Protein AF-A0A352LV13-F1 (afdb_monomer)

Secondary structure (DSSP, 8-state):
--S---THHH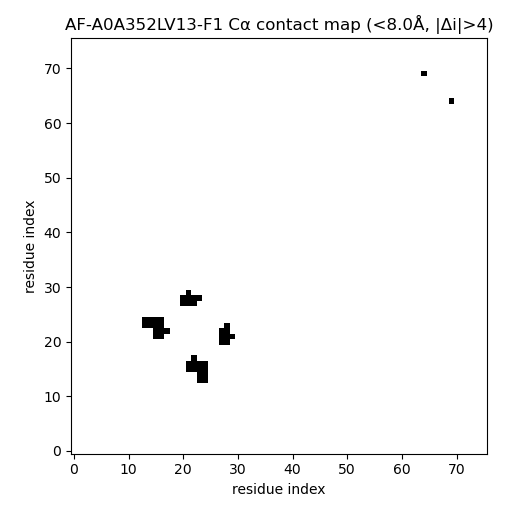H-SS-EE-SSS-EETTEEP------S--SS--TTTTGGGGGSSS------------HHHHHHHHT-

Structure (mmCIF, N/CA/C/O backbone):
data_AF-A0A352LV13-F1
#
_entry.id   AF-A0A352LV13-F1
#
loop_
_atom_site.group_PDB
_atom_site.id
_atom_site.type_symbol
_atom_site.label_atom_id
_atom_site.label_alt_id
_atom_site.label_comp_id
_atom_site.label_asym_id
_atom_site.label_entity_id
_atom_site.label_seq_id
_atom_site.pdbx_PDB_ins_code
_atom_site.Cartn_x
_atom_site.Cartn_y
_atom_site.Cartn_z
_atom_site.occupancy
_atom_site.B_iso_or_equiv
_atom_site.auth_seq_id
_atom_site.auth_comp_id
_atom_site.auth_asym_id
_atom_site.auth_atom_id
_atom_site.pdbx_PDB_model_num
ATOM 1 N N . PRO A 1 1 ? 32.395 -2.852 -2.213 1.00 62.47 1 PRO A N 1
ATOM 2 C CA . PRO A 1 1 ? 32.949 -2.400 -3.512 1.00 62.47 1 PRO A CA 1
ATOM 3 C C . PRO A 1 1 ? 34.216 -1.561 -3.293 1.00 62.47 1 PRO A C 1
ATOM 5 O O . PRO A 1 1 ? 34.338 -0.936 -2.244 1.00 62.47 1 PRO A O 1
ATOM 8 N N . GLU A 1 2 ? 35.151 -1.556 -4.247 1.00 76.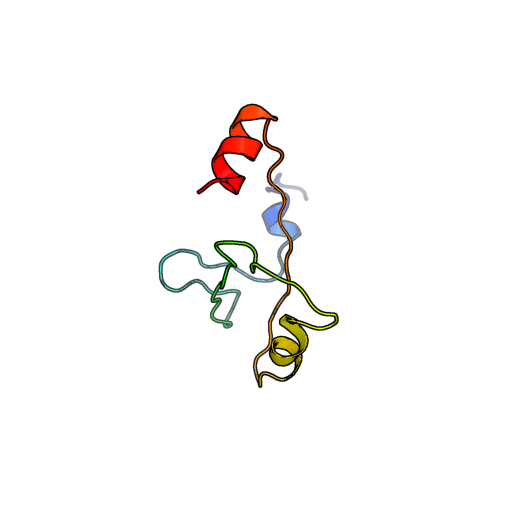75 2 GLU A N 1
ATOM 9 C CA . GLU A 1 2 ? 36.351 -0.698 -4.177 1.00 76.75 2 GLU A CA 1
ATOM 10 C C . GLU A 1 2 ? 36.007 0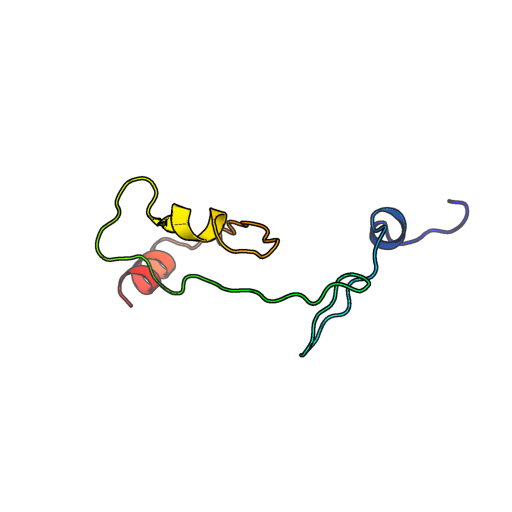.804 -4.168 1.00 76.75 2 GLU A C 1
ATOM 12 O O . GLU A 1 2 ? 36.784 1.612 -3.670 1.00 76.75 2 GLU A O 1
ATOM 17 N N . THR A 1 3 ? 34.818 1.185 -4.648 1.00 81.00 3 THR A N 1
ATOM 18 C CA . THR A 1 3 ? 34.297 2.559 -4.594 1.00 81.00 3 THR A CA 1
ATOM 19 C C . THR A 1 3 ? 33.083 2.633 -3.659 1.00 81.00 3 THR A C 1
ATOM 21 O O . THR A 1 3 ? 32.163 1.821 -3.812 1.00 81.00 3 THR A O 1
ATOM 24 N N . PRO A 1 4 ? 33.034 3.578 -2.698 1.00 73.19 4 PRO A N 1
ATOM 25 C CA . PRO A 1 4 ? 31.844 3.785 -1.890 1.00 73.19 4 PRO A CA 1
ATOM 26 C C . PRO A 1 4 ? 30.704 4.263 -2.787 1.00 73.19 4 PRO A C 1
ATOM 28 O O . PRO A 1 4 ? 30.831 5.227 -3.537 1.00 73.19 4 PRO A O 1
ATOM 31 N N . MET A 1 5 ? 29.593 3.550 -2.706 1.00 72.62 5 MET A N 1
ATOM 32 C CA . MET A 1 5 ? 28.369 3.817 -3.440 1.00 72.62 5 MET A CA 1
ATOM 33 C C . MET A 1 5 ? 27.220 3.733 -2.443 1.00 72.62 5 MET A C 1
ATOM 35 O O . MET A 1 5 ? 27.297 2.987 -1.463 1.00 72.62 5 MET A O 1
ATOM 39 N N . TYR A 1 6 ? 26.173 4.516 -2.676 1.00 79.62 6 TYR A N 1
ATOM 40 C CA . TYR A 1 6 ? 24.971 4.445 -1.864 1.00 79.62 6 TYR A CA 1
ATOM 41 C C . TYR A 1 6 ? 24.346 3.041 -1.954 1.00 79.62 6 TYR A C 1
ATOM 43 O O . TYR A 1 6 ? 24.382 2.380 -2.992 1.00 79.62 6 TYR A O 1
ATOM 51 N N . LEU A 1 7 ? 23.840 2.546 -0.823 1.00 77.50 7 LEU A N 1
ATOM 52 C CA . LEU A 1 7 ? 23.329 1.178 -0.696 1.00 77.50 7 LEU A CA 1
ATOM 53 C C . LEU A 1 7 ? 22.120 0.919 -1.616 1.00 77.50 7 LEU A C 1
ATOM 55 O O . LEU A 1 7 ? 21.922 -0.198 -2.087 1.00 77.50 7 LEU A O 1
ATOM 59 N N . ASP A 1 8 ? 21.344 1.955 -1.913 1.00 72.75 8 ASP A N 1
ATOM 60 C CA . ASP A 1 8 ? 20.226 1.935 -2.860 1.00 72.75 8 ASP A CA 1
ATOM 61 C C . ASP A 1 8 ? 20.647 1.539 -4.285 1.00 72.75 8 ASP A C 1
ATOM 63 O O . ASP A 1 8 ? 19.908 0.821 -4.958 1.00 72.75 8 ASP A O 1
ATOM 67 N N . ALA A 1 9 ? 21.853 1.902 -4.717 1.00 72.94 9 ALA A N 1
ATOM 68 C CA . ALA A 1 9 ? 22.381 1.535 -6.027 1.00 72.94 9 ALA A CA 1
ATOM 69 C C . ALA A 1 9 ? 22.795 0.053 -6.137 1.00 72.94 9 ALA A C 1
ATOM 71 O O . ALA A 1 9 ? 22.986 -0.441 -7.244 1.00 72.94 9 ALA A O 1
ATOM 72 N N . PHE A 1 10 ? 22.907 -0.669 -5.014 1.00 76.69 10 PHE A N 1
ATOM 73 C CA . PHE A 1 10 ? 23.131 -2.123 -4.994 1.00 76.69 10 PHE A CA 1
ATOM 74 C C . PHE A 1 10 ? 21.873 -2.928 -4.658 1.00 76.69 10 PHE A C 1
ATOM 76 O O . PHE A 1 10 ? 21.754 -4.073 -5.083 1.00 76.69 10 PHE A O 1
ATOM 83 N N . LEU A 1 11 ? 20.961 -2.368 -3.860 1.00 81.50 11 LEU A N 1
ATOM 84 C CA . LEU A 1 11 ? 19.749 -3.070 -3.431 1.00 81.50 11 LEU A CA 1
ATOM 85 C C . LEU A 1 11 ? 18.648 -3.086 -4.491 1.00 81.50 11 LEU A C 1
ATOM 87 O O . LEU A 1 11 ? 17.753 -3.926 -4.415 1.00 81.50 11 LEU A O 1
ATOM 91 N N . THR A 1 12 ? 18.671 -2.141 -5.428 1.00 84.38 12 THR A N 1
ATOM 92 C CA . THR A 1 12 ? 17.624 -2.012 -6.440 1.00 84.38 12 THR A CA 1
ATOM 93 C C . THR A 1 12 ? 18.020 -2.745 -7.719 1.00 84.38 12 THR A C 1
ATOM 95 O O . THR A 1 12 ? 19.102 -2.551 -8.261 1.00 84.38 12 THR A O 1
ATOM 98 N N . ASP A 1 13 ? 17.133 -3.612 -8.197 1.00 89.62 13 ASP A N 1
ATOM 99 C CA . ASP A 1 13 ? 17.258 -4.338 -9.467 1.00 89.62 13 ASP A CA 1
ATOM 100 C C . ASP A 1 13 ? 16.533 -3.624 -10.619 1.00 89.62 13 ASP A C 1
ATOM 102 O O . ASP A 1 13 ? 16.766 -3.909 -11.792 1.00 89.62 13 ASP A O 1
ATOM 106 N N . THR A 1 14 ? 15.654 -2.682 -10.274 1.00 90.06 14 THR A N 1
ATOM 107 C CA . THR A 1 14 ? 14.721 -2.041 -11.193 1.00 90.06 14 THR A CA 1
ATOM 108 C C . THR A 1 14 ? 14.659 -0.542 -10.922 1.00 90.06 14 THR A C 1
ATOM 110 O O . THR A 1 14 ? 14.447 -0.108 -9.787 1.00 90.06 14 THR A O 1
ATOM 113 N N . SER A 1 15 ? 14.796 0.271 -11.972 1.00 90.50 15 SER A N 1
ATOM 114 C CA . SER A 1 15 ? 14.718 1.729 -11.863 1.00 90.50 15 SER A CA 1
ATOM 115 C C . SER A 1 15 ? 13.303 2.201 -11.524 1.00 90.50 15 SER A C 1
ATOM 117 O O . SER A 1 15 ? 12.339 1.785 -12.169 1.00 90.50 15 SER A O 1
ATOM 119 N N . LEU A 1 16 ? 13.184 3.133 -10.578 1.00 91.62 16 LEU A N 1
ATOM 120 C CA . LEU A 1 16 ? 11.935 3.820 -10.249 1.00 91.62 16 LEU A CA 1
ATOM 121 C C . LEU A 1 16 ? 11.945 5.239 -10.836 1.00 91.62 16 LEU A C 1
ATOM 123 O O . LEU A 1 16 ? 12.693 6.101 -10.378 1.00 91.62 16 LEU A O 1
ATOM 127 N N . LEU A 1 17 ? 11.085 5.494 -11.819 1.00 93.81 17 LEU A N 1
ATOM 128 C CA . LEU A 1 17 ? 10.808 6.827 -12.345 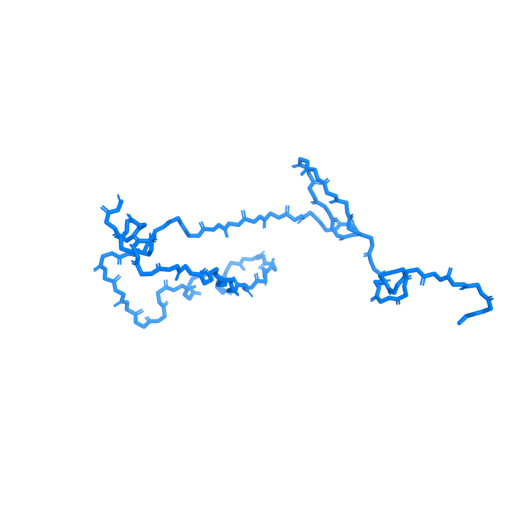1.00 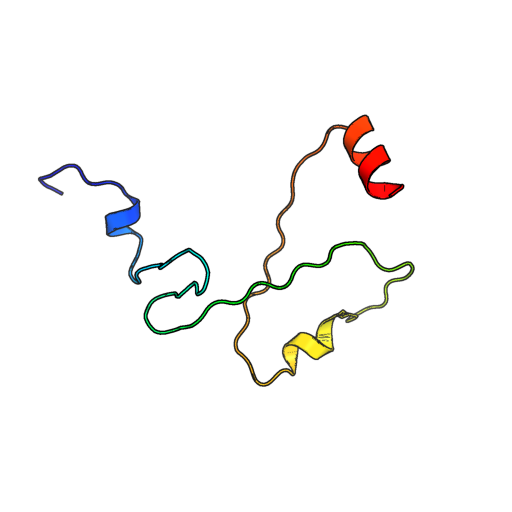93.81 17 LEU A CA 1
ATOM 129 C C . LEU A 1 17 ? 9.638 7.447 -11.567 1.00 93.81 17 LEU A C 1
ATOM 131 O O . LEU A 1 17 ? 8.553 6.873 -11.494 1.00 93.81 17 LEU A O 1
ATOM 135 N N . GLY A 1 18 ? 9.865 8.610 -10.956 1.00 92.06 18 GLY A N 1
ATOM 136 C CA . GLY A 1 18 ? 8.843 9.367 -10.225 1.00 92.06 18 GLY A CA 1
ATOM 137 C C . GLY A 1 18 ? 8.064 10.359 -11.101 1.00 92.06 18 GLY A C 1
ATOM 138 O O . GLY A 1 18 ? 8.100 10.307 -12.327 1.00 92.06 18 GLY A O 1
ATOM 139 N N . GLY A 1 19 ? 7.380 11.313 -10.463 1.00 90.88 19 GLY A N 1
ATOM 140 C CA . GLY A 1 19 ? 6.672 12.402 -11.147 1.00 90.88 19 GLY A CA 1
ATOM 141 C C . GLY A 1 19 ? 5.217 12.077 -11.500 1.00 90.88 19 GLY A C 1
ATOM 142 O O . GLY A 1 19 ? 4.525 11.390 -10.755 1.00 90.88 19 GLY A O 1
ATOM 143 N N . ILE A 1 20 ? 4.734 12.626 -12.620 1.00 90.25 20 ILE A N 1
ATOM 144 C CA . ILE A 1 20 ? 3.310 12.593 -13.018 1.00 90.25 20 ILE A CA 1
ATOM 145 C C . ILE A 1 20 ? 2.883 11.211 -13.544 1.00 90.25 20 ILE A C 1
ATOM 147 O O . ILE A 1 20 ? 1.742 10.788 -13.346 1.00 90.25 20 ILE A O 1
ATOM 151 N N . ALA A 1 21 ? 3.796 10.500 -14.205 1.00 92.50 21 ALA A N 1
ATOM 152 C CA . ALA A 1 21 ? 3.577 9.164 -14.749 1.00 92.50 21 ALA A CA 1
ATOM 153 C C . ALA A 1 21 ? 4.615 8.197 -14.160 1.00 92.50 21 ALA A C 1
ATOM 155 O O . ALA A 1 21 ? 5.547 7.813 -14.862 1.00 92.50 21 ALA A O 1
ATOM 156 N N . PRO A 1 22 ? 4.495 7.841 -12.867 1.00 95.06 22 PRO A N 1
ATOM 157 C CA . PRO A 1 22 ? 5.501 7.026 -12.208 1.00 95.06 22 PRO A CA 1
ATOM 158 C C . PRO A 1 22 ? 5.563 5.622 -12.818 1.00 95.06 22 PRO A C 1
ATOM 160 O O . PRO A 1 22 ? 4.533 5.046 -13.189 1.00 95.06 22 PRO A O 1
ATOM 163 N N . GLN A 1 23 ? 6.772 5.075 -12.914 1.00 95.38 23 GLN A N 1
ATOM 164 C CA . GLN A 1 23 ? 7.050 3.765 -13.501 1.00 95.38 23 GLN A CA 1
ATOM 165 C C . GLN A 1 23 ? 8.108 3.014 -12.687 1.00 95.38 23 GLN A C 1
ATOM 167 O O . GLN A 1 23 ? 9.061 3.619 -12.204 1.00 95.38 23 GLN A O 1
ATOM 172 N N . LEU A 1 24 ? 7.955 1.698 -12.545 1.00 93.12 24 LEU A N 1
ATOM 173 C CA . LEU A 1 24 ? 8.994 0.796 -12.045 1.00 93.12 24 LEU A CA 1
ATOM 174 C C . LEU A 1 24 ? 9.431 -0.092 -13.211 1.00 93.12 24 LEU A C 1
ATOM 176 O O . LEU A 1 24 ? 8.685 -0.984 -13.608 1.00 93.12 24 LEU A O 1
ATOM 180 N N . GLY A 1 25 ? 10.595 0.188 -13.797 1.00 93.81 25 GLY A N 1
ATOM 181 C CA . GLY A 1 25 ? 10.963 -0.363 -15.104 1.00 93.81 25 GLY A CA 1
ATOM 182 C C . GLY A 1 25 ? 9.910 0.020 -16.149 1.00 93.81 25 GLY A C 1
ATOM 183 O O . GLY A 1 25 ? 9.562 1.192 -16.265 1.00 93.81 25 GLY A O 1
ATOM 184 N N . ASP A 1 26 ? 9.337 -0.971 -16.829 1.00 94.06 26 ASP A N 1
ATOM 185 C CA . ASP A 1 26 ? 8.287 -0.766 -17.840 1.00 94.06 26 ASP A CA 1
ATOM 186 C C . ASP A 1 26 ? 6.857 -0.731 -17.254 1.00 94.06 26 ASP A C 1
ATOM 188 O O . ASP A 1 26 ? 5.875 -0.563 -17.982 1.00 94.06 26 ASP A O 1
ATOM 192 N N . TYR A 1 27 ? 6.702 -0.891 -15.933 1.00 92.75 27 TYR A N 1
ATOM 193 C CA . TYR A 1 27 ? 5.393 -0.956 -15.281 1.00 92.75 27 TYR A CA 1
ATOM 194 C C . TYR A 1 27 ? 4.921 0.419 -14.813 1.00 92.75 27 TYR A C 1
ATOM 196 O O . TYR A 1 27 ? 5.504 1.006 -13.902 1.00 92.75 27 TYR A O 1
ATOM 204 N N . HIS A 1 28 ? 3.803 0.906 -15.357 1.00 93.44 28 HIS A N 1
ATOM 205 C CA . HIS A 1 28 ? 3.136 2.098 -14.832 1.00 93.44 28 HIS A CA 1
ATOM 206 C C . HIS A 1 28 ? 2.574 1.867 -13.429 1.00 93.44 28 HIS A C 1
ATOM 208 O O . HIS A 1 28 ? 1.817 0.927 -13.188 1.00 93.44 28 HIS A O 1
ATOM 214 N N . LEU A 1 29 ? 2.885 2.786 -12.517 1.00 93.38 29 LEU A N 1
ATOM 215 C CA . LEU A 1 29 ? 2.386 2.766 -11.151 1.00 93.38 29 LEU A CA 1
ATOM 216 C C . LEU A 1 29 ? 1.203 3.725 -10.991 1.00 93.38 29 LEU A C 1
ATOM 218 O O . LEU A 1 29 ? 1.217 4.866 -11.457 1.00 93.38 29 LEU A O 1
ATOM 222 N N . ARG A 1 30 ? 0.171 3.270 -10.281 1.00 91.56 30 ARG A N 1
ATOM 223 C CA . ARG A 1 30 ? -0.944 4.095 -9.807 1.00 91.56 30 ARG A CA 1
ATOM 224 C C . ARG A 1 30 ? -1.207 3.755 -8.346 1.00 91.56 30 ARG A C 1
ATOM 226 O O . ARG A 1 30 ? -1.221 2.584 -7.980 1.00 91.56 30 ARG A O 1
ATOM 233 N N . THR A 1 31 ? -1.429 4.780 -7.530 1.00 90.50 31 THR A N 1
ATOM 234 C CA . THR A 1 31 ? -1.717 4.623 -6.101 1.00 90.50 31 THR A CA 1
ATOM 235 C C . THR A 1 31 ? -3.145 5.059 -5.829 1.00 90.50 31 THR A C 1
ATOM 237 O O . THR A 1 31 ? -3.548 6.148 -6.234 1.00 90.50 31 THR A O 1
ATOM 240 N N . VAL A 1 32 ? -3.889 4.222 -5.113 1.00 89.81 32 VAL A N 1
ATOM 241 C CA . VAL A 1 32 ? -5.208 4.550 -4.569 1.00 89.81 32 VAL A CA 1
ATOM 242 C C . VAL A 1 32 ? -5.095 4.495 -3.052 1.00 89.81 32 VAL A C 1
ATOM 244 O O . VAL A 1 32 ? -4.520 3.553 -2.511 1.00 89.81 32 VAL A O 1
ATOM 247 N N . THR A 1 33 ? -5.612 5.514 -2.372 1.00 88.88 33 THR A N 1
ATOM 248 C CA . THR A 1 33 ? -5.638 5.575 -0.909 1.00 88.88 33 THR A CA 1
ATOM 249 C C . THR A 1 33 ? -7.069 5.691 -0.417 1.00 88.88 33 THR A C 1
ATOM 251 O O . THR A 1 33 ? -7.925 6.266 -1.089 1.00 88.88 33 THR A O 1
ATOM 254 N N . ILE A 1 34 ? -7.313 5.171 0.778 1.00 84.75 34 ILE A N 1
ATOM 255 C 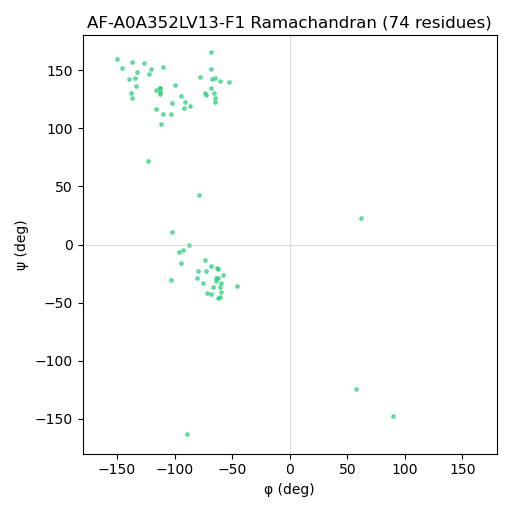CA . ILE A 1 34 ? -8.565 5.366 1.499 1.00 84.75 34 ILE A CA 1
ATOM 256 C C . ILE A 1 34 ? -8.418 6.670 2.289 1.00 84.75 34 ILE A C 1
ATOM 258 O O . ILE A 1 34 ? -7.490 6.800 3.085 1.00 84.75 34 ILE A O 1
ATOM 262 N N . LEU A 1 35 ? -9.277 7.656 2.017 1.00 82.88 35 LEU A N 1
ATOM 263 C CA . LEU A 1 35 ? -9.203 8.981 2.652 1.00 82.88 35 LEU A CA 1
ATOM 264 C C . LEU A 1 35 ? -9.827 9.006 4.053 1.00 82.88 35 LEU A C 1
ATOM 266 O O . LEU A 1 35 ? -9.410 9.801 4.889 1.00 82.88 35 LEU A O 1
ATOM 270 N N . SER A 1 36 ? -10.813 8.148 4.306 1.00 81.44 36 SER A N 1
ATOM 271 C CA . SER A 1 36 ? -11.518 8.061 5.583 1.00 81.44 36 SER A CA 1
ATOM 272 C C . SER A 1 36 ? -12.012 6.642 5.843 1.00 81.44 36 SER A C 1
ATOM 274 O O . SER A 1 36 ? -12.143 5.827 4.925 1.00 81.44 36 SER A O 1
ATOM 276 N N . PHE A 1 37 ? -12.284 6.331 7.109 1.00 82.06 37 PHE A N 1
ATOM 277 C CA . PHE A 1 37 ? -12.846 5.037 7.479 1.00 82.06 37 PHE A CA 1
ATOM 278 C C . PHE A 1 37 ? -14.352 4.983 7.185 1.00 82.06 37 PHE A C 1
ATOM 280 O O . PHE A 1 37 ? -15.051 5.983 7.362 1.00 82.06 37 PHE A O 1
ATOM 287 N N . PRO A 1 38 ? -14.878 3.824 6.752 1.00 83.69 38 PRO A N 1
ATOM 288 C CA . PRO A 1 38 ? -16.313 3.657 6.568 1.00 83.69 38 PRO A CA 1
ATOM 289 C C . PRO A 1 38 ? -17.038 3.678 7.923 1.00 83.69 38 PRO A C 1
ATOM 291 O O . PRO A 1 38 ? -16.493 3.249 8.939 1.00 83.69 38 PRO A O 1
ATOM 294 N N . ALA A 1 39 ? -18.301 4.117 7.931 1.00 86.31 39 ALA A N 1
ATOM 295 C CA . ALA A 1 39 ? -19.132 4.167 9.142 1.00 86.31 39 ALA A CA 1
ATOM 296 C C . ALA A 1 39 ? -19.414 2.781 9.761 1.00 86.31 39 ALA A C 1
ATOM 298 O O . ALA A 1 39 ? -19.771 2.677 10.931 1.00 86.31 39 ALA A O 1
ATOM 299 N N . SER A 1 40 ? -19.264 1.713 8.976 1.00 90.75 40 SER A N 1
ATOM 300 C CA . SER A 1 40 ? -19.338 0.329 9.440 1.00 90.75 40 SER A CA 1
ATOM 301 C C . SER A 1 40 ? -18.373 -0.541 8.638 1.00 90.75 40 SER A C 1
ATOM 303 O O . SER A 1 40 ? -18.068 -0.237 7.482 1.00 90.75 40 SER A O 1
ATOM 305 N N . THR A 1 41 ? -17.879 -1.615 9.250 1.00 90.44 41 THR A N 1
ATOM 306 C CA . THR A 1 41 ? -17.008 -2.598 8.600 1.00 90.44 41 THR A CA 1
ATOM 307 C C . THR A 1 41 ? -17.638 -3.980 8.675 1.00 90.44 41 THR A C 1
ATOM 309 O O . THR A 1 41 ? -18.324 -4.328 9.636 1.00 90.44 41 THR A O 1
ATOM 312 N N . THR A 1 42 ? -17.395 -4.783 7.647 1.00 93.12 42 THR A N 1
ATOM 313 C CA . THR A 1 42 ? -17.757 -6.200 7.608 1.00 93.12 42 THR A CA 1
ATOM 314 C C . THR A 1 42 ? -16.519 -7.026 7.266 1.00 93.12 42 THR A C 1
ATOM 316 O O . THR A 1 42 ? -15.565 -6.501 6.675 1.00 93.12 42 THR A O 1
ATOM 319 N N . PRO A 1 43 ? -16.485 -8.319 7.635 1.00 94.38 43 PRO A N 1
ATOM 320 C CA . PRO A 1 43 ? -15.437 -9.216 7.167 1.00 94.38 43 PRO A CA 1
ATOM 321 C C . PRO A 1 43 ? -15.329 -9.178 5.637 1.00 94.38 43 PRO A C 1
ATOM 323 O O . PRO A 1 43 ? -16.346 -9.139 4.948 1.00 94.38 43 PRO A O 1
ATOM 326 N N . ALA A 1 44 ? -14.098 -9.198 5.121 1.00 91.44 44 ALA A N 1
ATOM 327 C CA . ALA A 1 44 ? -13.804 -9.214 3.684 1.00 91.44 44 ALA A CA 1
ATOM 328 C C . ALA A 1 44 ? -14.290 -7.983 2.879 1.00 91.44 44 ALA A C 1
ATOM 330 O O . ALA A 1 44 ? -14.408 -8.062 1.660 1.00 91.44 44 ALA A O 1
ATOM 331 N N . LEU A 1 45 ? -14.498 -6.823 3.523 1.00 90.75 45 LEU A N 1
ATOM 332 C CA . LEU A 1 45 ? -14.938 -5.570 2.877 1.00 90.75 45 LEU A CA 1
ATOM 333 C C . LEU A 1 45 ? -14.182 -5.221 1.572 1.00 90.75 45 LEU A C 1
ATOM 335 O O . LEU A 1 45 ? -14.771 -4.673 0.646 1.00 90.75 45 LEU A O 1
ATOM 339 N N . LEU A 1 46 ? -12.881 -5.519 1.501 1.00 90.19 46 LEU A N 1
ATOM 340 C CA . LEU A 1 46 ? -12.013 -5.182 0.365 1.00 90.19 46 LEU A CA 1
ATOM 341 C C . LEU A 1 46 ? -11.726 -6.363 -0.574 1.00 90.19 46 LEU A C 1
ATOM 343 O O . LEU A 1 46 ? -10.868 -6.2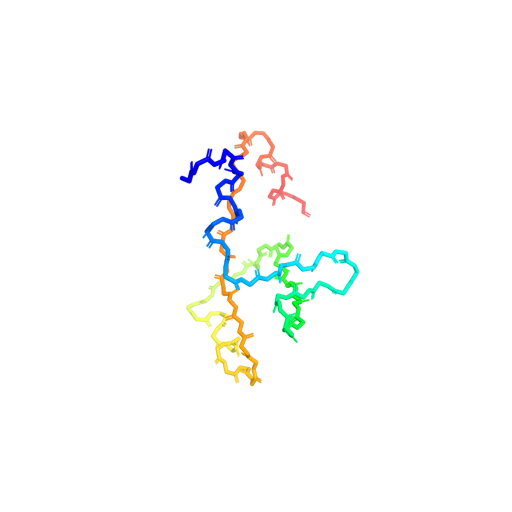50 -1.445 1.00 90.19 46 LEU A O 1
ATOM 347 N N . ASP A 1 47 ? -12.423 -7.490 -0.427 1.00 92.56 47 ASP A N 1
ATOM 348 C CA . ASP A 1 47 ? -12.108 -8.707 -1.183 1.00 92.56 47 ASP A CA 1
ATOM 349 C C . ASP A 1 47 ? -12.303 -8.556 -2.695 1.00 92.5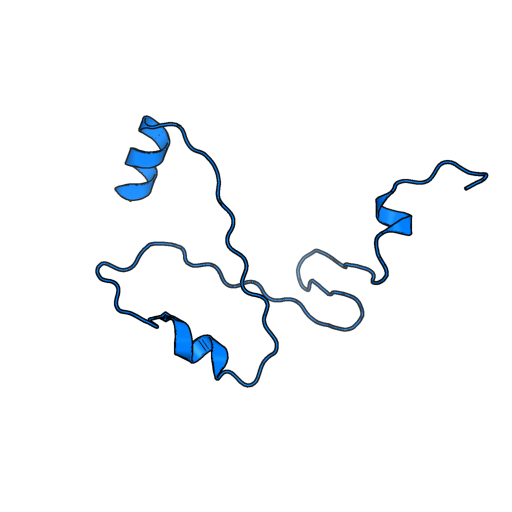6 47 ASP A C 1
ATOM 351 O O . ASP A 1 47 ? -11.562 -9.138 -3.481 1.00 92.56 47 ASP A O 1
ATOM 355 N N . GLN A 1 48 ? -13.218 -7.686 -3.128 1.00 91.25 48 GLN A N 1
ATOM 356 C CA . GLN A 1 48 ? -13.400 -7.394 -4.553 1.00 91.25 48 GLN A CA 1
ATOM 357 C C . GLN A 1 48 ? -12.119 -6.877 -5.229 1.00 91.25 48 GLN A C 1
ATOM 359 O O . GLN A 1 48 ? -11.938 -7.107 -6.423 1.00 91.25 48 GLN A O 1
ATOM 364 N N . LEU A 1 49 ? -11.197 -6.246 -4.488 1.00 91.81 49 LEU A N 1
ATOM 365 C CA . LEU A 1 49 ? -9.904 -5.820 -5.035 1.00 91.81 49 LEU A CA 1
ATOM 366 C C . LEU A 1 49 ? -9.050 -7.011 -5.485 1.00 91.81 49 LEU A C 1
ATOM 368 O O . LEU A 1 49 ? -8.322 -6.898 -6.467 1.00 91.81 49 LEU A O 1
ATOM 372 N N . ASN A 1 50 ? -9.179 -8.164 -4.819 1.00 91.50 50 ASN A N 1
ATOM 373 C CA . ASN A 1 50 ? -8.476 -9.397 -5.182 1.00 91.50 50 ASN A CA 1
ATOM 374 C C . ASN A 1 50 ? -8.960 -9.996 -6.507 1.00 91.50 50 ASN A C 1
ATOM 376 O O . ASN A 1 50 ? -8.256 -10.810 -7.095 1.00 91.50 50 ASN A O 1
ATOM 380 N N . GLN A 1 51 ? -10.151 -9.612 -6.972 1.00 93.06 51 GLN A N 1
ATOM 381 C CA . GLN A 1 51 ? -10.775 -10.155 -8.181 1.00 93.06 51 GLN A CA 1
ATOM 382 C C . GLN A 1 51 ? -10.527 -9.282 -9.418 1.00 93.06 51 GLN A C 1
ATOM 384 O O . GLN A 1 51 ? -10.909 -9.656 -10.528 1.00 93.06 51 GLN A O 1
ATOM 389 N N . LEU A 1 52 ? -9.910 -8.108 -9.248 1.00 92.50 52 LEU A N 1
ATOM 390 C CA . LEU A 1 52 ? -9.613 -7.217 -10.362 1.00 92.50 52 LEU A CA 1
ATOM 391 C C . LEU A 1 52 ? -8.554 -7.846 -11.285 1.00 92.50 52 LEU A C 1
ATOM 393 O O . LEU A 1 52 ? -7.588 -8.431 -10.796 1.00 92.50 52 LEU A O 1
ATOM 397 N N . PRO A 1 53 ? -8.660 -7.677 -12.617 1.00 94.19 53 PRO A N 1
ATOM 398 C CA . PRO A 1 53 ? -7.690 -8.208 -13.576 1.00 94.19 53 PRO A CA 1
ATOM 399 C C . PRO A 1 53 ? -6.425 -7.333 -13.654 1.00 94.19 53 PRO A C 1
ATOM 401 O O . PRO A 1 53 ? -5.937 -7.019 -14.738 1.00 94.19 53 PRO A O 1
ATOM 404 N N . ILE A 1 54 ? -5.917 -6.884 -12.504 1.00 91.19 54 ILE A N 1
ATOM 405 C CA . ILE A 1 54 ? -4.713 -6.063 -12.384 1.00 91.19 54 ILE A CA 1
ATOM 406 C C . ILE A 1 54 ? -3.832 -6.597 -11.259 1.00 91.19 54 ILE A C 1
ATOM 408 O O . ILE A 1 54 ? -4.312 -7.001 -10.201 1.00 91.19 54 ILE A O 1
ATOM 412 N N . CYS A 1 55 ? -2.520 -6.539 -11.459 1.00 90.06 55 CYS A N 1
ATOM 413 C CA . CYS A 1 55 ? -1.578 -6.744 -10.370 1.00 90.06 55 CYS A CA 1
ATOM 414 C C . CYS A 1 55 ? -1.611 -5.516 -9.456 1.00 90.06 55 CYS A C 1
ATOM 416 O O . CYS A 1 55 ? -1.447 -4.388 -9.921 1.00 90.06 55 CYS A O 1
ATOM 418 N N . TYR A 1 56 ? -1.776 -5.728 -8.153 1.00 92.31 56 TYR A N 1
ATOM 419 C CA . TYR A 1 56 ? -1.676 -4.658 -7.171 1.00 92.31 56 TYR A CA 1
ATOM 420 C C . TYR A 1 56 ? -0.888 -5.119 -5.946 1.00 92.31 56 TYR A C 1
ATOM 422 O O . TYR A 1 56 ? -0.770 -6.310 -5.660 1.00 92.31 56 TYR A O 1
ATOM 430 N N . ARG A 1 57 ? -0.326 -4.153 -5.218 1.00 91.44 57 ARG A N 1
ATOM 431 C CA . ARG A 1 57 ? 0.350 -4.389 -3.944 1.00 91.44 57 ARG A CA 1
ATOM 432 C C . ARG A 1 57 ? -0.413 -3.672 -2.845 1.00 91.44 57 ARG A C 1
ATOM 434 O O . ARG A 1 57 ? -0.484 -2.446 -2.845 1.00 91.44 57 ARG A O 1
ATOM 441 N N . PHE A 1 58 ? -0.950 -4.436 -1.901 1.00 91.00 58 PHE A N 1
ATOM 442 C CA . PHE A 1 58 ? -1.554 -3.874 -0.700 1.00 91.00 58 PHE A CA 1
ATOM 443 C C . PHE A 1 58 ? -0.460 -3.361 0.245 1.00 91.00 58 PHE A C 1
ATOM 445 O O . PHE A 1 58 ? 0.505 -4.072 0.528 1.00 91.00 58 PHE A O 1
ATOM 452 N N . VAL A 1 59 ? -0.595 -2.122 0.720 1.00 91.75 59 VAL A N 1
ATOM 453 C CA . VAL A 1 59 ? 0.356 -1.493 1.645 1.00 91.75 59 VAL A CA 1
ATOM 454 C C . VAL A 1 59 ? -0.418 -0.749 2.724 1.00 91.75 59 VAL A C 1
ATOM 456 O O . VAL A 1 59 ? -1.198 0.148 2.417 1.00 91.75 59 VAL A O 1
ATOM 459 N N . THR A 1 60 ? -0.129 -1.057 3.986 1.00 89.25 60 THR A N 1
ATOM 460 C CA . THR A 1 60 ? -0.591 -0.268 5.133 1.00 89.25 60 THR A CA 1
ATOM 461 C C . THR A 1 60 ? 0.562 0.591 5.630 1.00 89.25 60 THR A C 1
ATOM 463 O O . THR A 1 60 ? 1.618 0.068 5.984 1.00 89.25 60 THR A O 1
ATOM 466 N N . ARG A 1 61 ? 0.373 1.912 5.661 1.00 88.81 61 ARG A N 1
ATOM 467 C CA . ARG A 1 61 ? 1.312 2.846 6.295 1.00 88.81 61 ARG A CA 1
ATOM 468 C C . ARG A 1 61 ? 0.643 3.468 7.510 1.00 88.81 61 ARG A C 1
ATOM 470 O O . ARG A 1 61 ? -0.505 3.890 7.425 1.00 88.81 61 ARG A O 1
ATOM 477 N N . PHE A 1 62 ? 1.370 3.527 8.617 1.00 84.19 62 PHE A N 1
ATOM 478 C CA . PHE A 1 62 ? 0.925 4.188 9.834 1.00 84.19 62 PHE A CA 1
ATOM 479 C C . PHE A 1 62 ? 1.797 5.415 10.083 1.00 84.19 62 PHE A C 1
ATOM 481 O O . PHE A 1 62 ? 3.020 5.340 9.962 1.00 84.19 62 PHE A O 1
ATOM 488 N N . ILE A 1 63 ? 1.158 6.531 10.418 1.00 85.94 63 ILE A N 1
ATOM 489 C CA . ILE A 1 63 ? 1.829 7.734 10.902 1.00 85.94 63 ILE A CA 1
ATOM 490 C C . ILE A 1 63 ? 1.449 7.846 12.380 1.00 85.94 63 ILE A C 1
ATOM 492 O O . ILE A 1 63 ? 0.267 8.041 12.666 1.00 85.94 63 ILE A O 1
ATOM 496 N N . PRO A 1 64 ? 2.397 7.672 13.318 1.00 90.56 64 PRO A N 1
ATOM 497 C CA . PRO A 1 64 ? 2.112 7.902 14.724 1.00 90.56 64 PRO A CA 1
ATOM 498 C C . PRO A 1 64 ? 1.800 9.384 14.924 1.00 90.56 64 PRO A C 1
ATOM 500 O O . PRO A 1 64 ? 2.612 10.240 14.580 1.00 90.56 64 PRO A O 1
ATOM 503 N N . LEU A 1 65 ? 0.617 9.663 15.462 1.00 93.19 65 LEU A N 1
ATOM 504 C CA . LEU A 1 65 ? 0.171 11.003 15.830 1.00 93.19 65 LEU A CA 1
ATOM 505 C C . L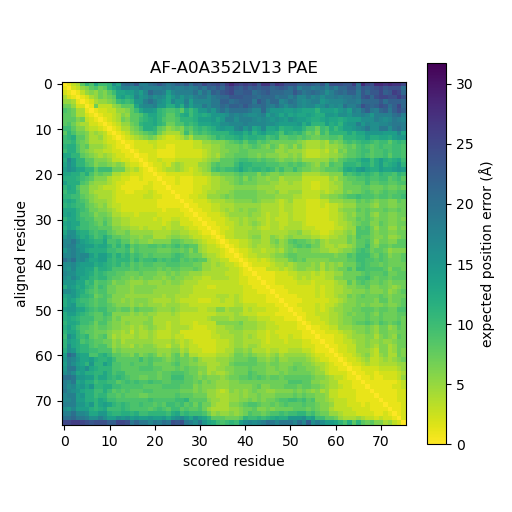EU A 1 65 ? 0.107 11.112 17.349 1.00 93.19 65 LEU A C 1
ATOM 507 O O . LEU A 1 65 ? -0.130 10.112 18.039 1.00 93.19 65 LEU A O 1
ATOM 511 N N . ASP A 1 66 ? 0.275 12.324 17.872 1.00 95.88 66 ASP A N 1
ATOM 512 C CA . ASP A 1 66 ? -0.082 12.576 19.261 1.00 95.88 66 ASP A CA 1
ATOM 513 C C . ASP A 1 66 ? -1.606 12.491 19.456 1.00 95.88 66 ASP A C 1
ATOM 515 O O . ASP A 1 66 ? -2.400 12.476 18.510 1.00 95.88 66 ASP A O 1
ATOM 519 N N . LYS A 1 67 ? -2.034 12.403 20.717 1.00 93.88 67 LYS A N 1
ATOM 520 C CA . LYS A 1 67 ? -3.447 12.212 21.054 1.00 93.88 67 LYS A CA 1
ATOM 521 C C . LYS A 1 67 ? -4.343 13.341 20.522 1.00 93.88 67 LYS A C 1
ATOM 523 O O . LYS A 1 67 ? -5.445 13.059 20.057 1.00 93.88 67 LYS A O 1
ATOM 528 N N . GLN A 1 68 ? -3.904 14.597 20.611 1.00 95.94 68 GLN A N 1
ATOM 529 C CA . GLN A 1 68 ? -4.704 15.753 20.198 1.00 95.94 68 GLN A CA 1
ATOM 530 C C . GLN A 1 68 ? -4.828 15.817 18.670 1.00 95.94 68 GLN A C 1
ATOM 532 O O . GLN A 1 68 ? -5.921 16.048 18.140 1.00 95.94 68 GLN A O 1
ATOM 537 N N . GLU A 1 69 ? -3.734 15.549 17.956 1.00 93.44 69 GLU A N 1
ATOM 538 C CA . GLU A 1 69 ? -3.722 15.456 16.495 1.00 93.44 69 GLU A CA 1
ATOM 539 C C . GLU A 1 69 ? -4.615 14.317 15.993 1.00 93.44 69 GLU A C 1
ATOM 541 O O . GLU A 1 69 ? -5.444 14.524 15.103 1.00 93.44 69 GLU A O 1
ATOM 546 N N . ALA A 1 70 ? -4.510 13.133 16.602 1.00 91.31 70 ALA A N 1
ATOM 547 C CA . ALA A 1 70 ? -5.325 11.977 16.246 1.00 91.31 70 ALA A CA 1
ATOM 548 C C . ALA A 1 70 ? -6.827 12.243 16.443 1.00 91.31 70 ALA A C 1
ATOM 550 O O . ALA A 1 70 ? -7.629 11.953 15.553 1.00 91.31 70 ALA A O 1
ATOM 551 N N . GLU A 1 71 ? -7.222 12.842 17.574 1.00 91.44 71 GLU A N 1
ATOM 552 C CA . GLU A 1 71 ? -8.621 13.206 17.829 1.00 91.44 71 GLU A CA 1
ATOM 553 C C . GLU A 1 71 ? -9.166 14.200 16.798 1.00 91.44 71 GLU A C 1
ATOM 555 O O . GLU A 1 71 ? -10.333 14.112 16.416 1.00 91.44 71 GLU A O 1
ATOM 560 N N . THR A 1 72 ? -8.334 15.137 16.340 1.00 90.81 72 THR A N 1
ATOM 561 C CA . THR A 1 72 ? -8.725 16.116 15.320 1.00 90.81 72 THR A CA 1
ATOM 562 C C . THR A 1 72 ? -8.933 15.450 13.962 1.00 90.81 72 THR A C 1
ATOM 564 O O . THR A 1 72 ? -9.913 15.751 13.285 1.00 90.81 72 THR A O 1
ATOM 567 N N . GLN A 1 73 ? -8.048 14.531 13.563 1.00 86.94 73 GLN A N 1
ATOM 568 C CA . GLN A 1 73 ? -8.163 13.817 12.285 1.00 86.94 73 GLN A CA 1
ATOM 569 C C . GLN A 1 73 ? -9.380 12.884 12.242 1.00 86.94 73 GLN A C 1
ATOM 571 O O . GLN A 1 73 ? -10.025 12.788 11.207 1.00 86.94 73 GLN A O 1
ATOM 576 N N . LEU A 1 74 ? -9.727 12.231 13.357 1.00 82.25 74 LEU A N 1
ATOM 577 C CA . LEU A 1 74 ? -10.877 11.318 13.423 1.00 82.25 74 LEU A CA 1
ATOM 578 C C . LEU A 1 74 ? -12.243 12.021 13.398 1.00 82.25 74 LEU A C 1
ATOM 580 O O . LEU A 1 74 ? -13.241 11.383 13.077 1.00 82.25 74 LEU A O 1
ATOM 584 N N . LYS A 1 75 ? -12.308 13.300 13.785 1.00 81.06 75 LYS A N 1
ATOM 585 C CA . LYS A 1 75 ? -13.555 14.086 13.838 1.00 81.06 75 LYS A CA 1
ATOM 586 C C . LYS A 1 75 ? -13.833 14.884 12.555 1.00 81.06 75 LYS A C 1
ATOM 588 O O . LYS A 1 75 ? -14.867 15.547 12.497 1.00 81.06 75 LYS A O 1
ATOM 593 N N . ARG A 1 76 ? -12.908 14.880 11.589 1.00 69.19 76 ARG A N 1
ATOM 594 C CA . ARG A 1 76 ? -13.084 15.493 10.261 1.00 69.19 76 ARG A CA 1
ATOM 595 C C . ARG A 1 76 ? -13.935 14.610 9.360 1.00 69.19 76 ARG A C 1
ATOM 597 O O . ARG A 1 76 ? -14.733 15.201 8.604 1.00 69.19 76 ARG A O 1
#

Sequence (76 aa):
PETPMYLDAFLTDTSLLGGIAPQLGDYHLRTVTILSFPASTTPALLDQLNQLPICYRFVTRFIPLDKQEAETQLKR

Radius of gyration: 18.7 Å; Cα contacts (8 Å, |Δi|>4): 22; chains: 1; bounding box: 56×26×39 Å

Solvent-accessible surface area (backbone atoms only — not comparable to full-atom values): 5539 Å² total; per-residue (Å²): 119,100,61,95,68,64,65,66,78,72,73,53,93,61,60,74,46,68,80,95,75,24,22,53,59,93,42,79,60,84,88,86,81,81,91,68,83,69,100,68,87,61,89,71,75,65,51,70,65,78,70,47,100,64,92,80,80,89,81,90,84,85,78,93,64,57,74,69,59,46,55,55,64,75,72,107

Foldseek 3Di:
DVDDDDVCVVVDPWDWDDDDFTDTHPRTDDDDDDQADDPDDDPCPPVVVVVDPDDDDDDDDDDDDPPVVVVVSNVD

pLDDT: mean 87.97, std 6.96, range [62.47, 95.94]

Mean predicted aligned error: 7.55 Å